Protein AF-A0A091B600-F1 (afdb_monomer_lite)

Structure (mmCIF, N/CA/C/O backbone):
data_AF-A0A091B600-F1
#
_entry.id   AF-A0A091B600-F1
#
loop_
_atom_site.group_PDB
_atom_site.id
_atom_site.type_symbol
_atom_site.label_atom_id
_atom_site.label_alt_id
_atom_site.label_comp_id
_atom_site.label_asym_id
_atom_site.label_entity_id
_atom_site.label_seq_id
_atom_site.pdbx_PDB_ins_code
_atom_site.Cartn_x
_atom_site.Cartn_y
_atom_site.Cartn_z
_atom_site.occupancy
_atom_site.B_iso_or_equiv
_atom_site.auth_seq_id
_atom_site.auth_comp_id
_atom_site.auth_asym_id
_atom_site.auth_atom_id
_atom_site.pdbx_PDB_model_num
ATOM 1 N N . MET A 1 1 ? -2.662 -19.009 -16.452 1.00 58.09 1 MET A N 1
ATOM 2 C CA . MET A 1 1 ? -3.587 -17.877 -16.219 1.00 58.09 1 MET A CA 1
ATOM 3 C C . MET A 1 1 ? -3.128 -16.721 -17.098 1.00 58.09 1 MET A C 1
ATOM 5 O O . MET A 1 1 ? -1.923 -16.513 -17.157 1.00 58.09 1 MET A O 1
ATOM 9 N N . SER A 1 2 ? -4.006 -16.039 -17.843 1.00 77.50 2 SER A N 1
ATOM 10 C CA . SER A 1 2 ? -3.562 -14.931 -18.709 1.00 77.50 2 SER A CA 1
ATOM 11 C C . SER A 1 2 ? -3.055 -13.753 -17.865 1.00 77.50 2 SER A C 1
ATOM 13 O O . SER A 1 2 ? -3.557 -13.512 -16.766 1.00 77.50 2 SER A O 1
ATOM 15 N N . MET A 1 3 ? -2.066 -13.014 -18.375 1.00 70.69 3 MET A N 1
ATOM 16 C CA . MET A 1 3 ? -1.465 -11.854 -17.695 1.00 70.69 3 MET A CA 1
ATOM 17 C C . MET A 1 3 ? -2.523 -10.800 -17.306 1.00 70.69 3 MET A C 1
ATOM 19 O O . MET A 1 3 ? -2.465 -10.217 -16.226 1.00 70.69 3 MET A O 1
ATOM 23 N N . TRP A 1 4 ? -3.556 -10.649 -18.141 1.00 75.44 4 TRP A N 1
ATOM 24 C CA . TRP A 1 4 ? -4.720 -9.792 -17.902 1.00 75.44 4 TRP A CA 1
ATOM 25 C C . TRP A 1 4 ? -5.590 -10.243 -16.728 1.00 75.44 4 TRP A C 1
ATOM 27 O O . TRP A 1 4 ? -5.968 -9.424 -15.893 1.00 75.44 4 TRP A O 1
ATOM 37 N N . LEU A 1 5 ? -5.879 -11.544 -16.630 1.00 81.19 5 LEU A N 1
ATOM 38 C CA . LEU A 1 5 ? -6.674 -12.092 -15.531 1.00 81.19 5 LEU A CA 1
ATOM 39 C C . LEU A 1 5 ? -5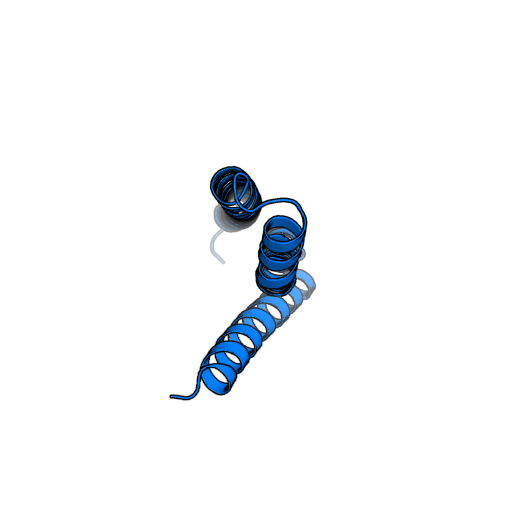.949 -11.916 -14.192 1.00 81.19 5 LEU A C 1
ATOM 41 O O . LEU A 1 5 ? -6.560 -11.542 -13.196 1.00 81.19 5 LEU A O 1
ATOM 45 N N . MET A 1 6 ? -4.634 -12.132 -14.177 1.00 81.19 6 MET A N 1
ATOM 46 C CA . MET A 1 6 ? -3.824 -11.964 -12.973 1.00 81.19 6 MET A CA 1
ATOM 47 C C . MET A 1 6 ? -3.779 -10.496 -12.518 1.00 81.19 6 MET A C 1
ATOM 49 O O . MET A 1 6 ? -3.996 -10.220 -11.341 1.00 81.19 6 MET A O 1
ATOM 53 N N . GLY A 1 7 ? -3.606 -9.548 -13.448 1.00 78.62 7 GLY A N 1
ATOM 54 C CA . GLY A 1 7 ? -3.664 -8.111 -13.153 1.00 78.62 7 GLY A CA 1
ATOM 55 C C . GLY A 1 7 ? -5.025 -7.645 -12.621 1.00 78.62 7 GLY A C 1
ATOM 56 O O . GLY A 1 7 ? -5.077 -6.897 -11.644 1.00 78.62 7 GLY A O 1
ATOM 57 N N . PHE A 1 8 ? -6.125 -8.131 -13.208 1.00 83.50 8 PHE A N 1
ATOM 58 C CA . PHE A 1 8 ? -7.481 -7.832 -12.738 1.00 83.50 8 PHE A CA 1
ATOM 59 C C . PHE A 1 8 ? -7.734 -8.355 -11.320 1.00 83.50 8 PHE A C 1
ATOM 61 O O . PHE A 1 8 ? -8.294 -7.637 -10.497 1.00 83.50 8 PHE A O 1
ATOM 68 N N . LEU A 1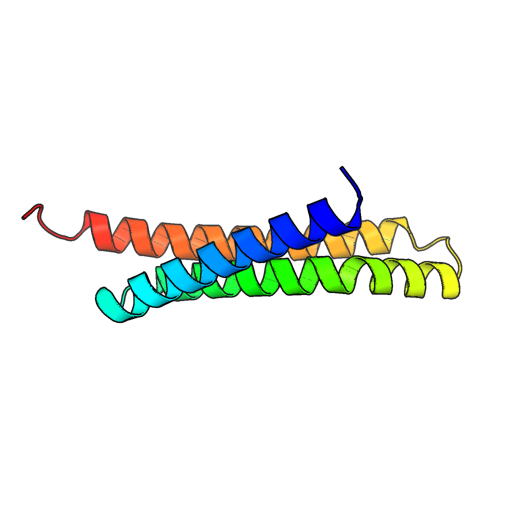 9 ? -7.293 -9.578 -11.010 1.00 87.62 9 LEU A N 1
ATOM 69 C CA . LEU A 1 9 ? -7.460 -10.153 -9.674 1.00 87.62 9 LEU A CA 1
ATOM 70 C C . LEU A 1 9 ? -6.687 -9.366 -8.614 1.00 87.62 9 LEU A C 1
ATOM 72 O O . LEU A 1 9 ? -7.245 -9.084 -7.557 1.00 87.62 9 LEU A O 1
ATOM 76 N N . TYR A 1 10 ? -5.449 -8.951 -8.903 1.00 84.31 10 TYR A N 1
ATOM 77 C CA . TYR A 1 10 ? -4.703 -8.079 -7.994 1.00 84.31 10 TYR A CA 1
ATOM 78 C C . TYR A 1 10 ? -5.432 -6.756 -7.752 1.00 84.31 10 TYR A C 1
ATOM 80 O O . TYR A 1 10 ? -5.586 -6.347 -6.607 1.00 84.31 10 TYR A O 1
ATOM 88 N N . PHE A 1 11 ? -5.945 -6.125 -8.811 1.00 87.38 11 PHE A N 1
ATOM 89 C CA . PHE A 1 11 ? -6.740 -4.906 -8.681 1.00 87.38 11 PHE A CA 1
ATOM 90 C C . PHE A 1 11 ? -8.009 -5.121 -7.844 1.00 87.38 11 PHE A C 1
ATOM 92 O O . PHE A 1 11 ? -8.297 -4.319 -6.962 1.00 87.38 11 PHE A O 1
ATOM 99 N N . ALA A 1 12 ? -8.757 -6.199 -8.092 1.00 90.44 12 ALA A N 1
ATOM 100 C CA . ALA A 1 12 ? -9.992 -6.493 -7.373 1.00 90.44 12 ALA A CA 1
ATOM 101 C C . ALA A 1 12 ? -9.742 -6.742 -5.877 1.00 90.44 12 ALA A C 1
ATOM 103 O O . ALA A 1 12 ? -10.498 -6.248 -5.041 1.00 90.44 12 ALA A O 1
ATOM 104 N N . VAL A 1 13 ? -8.669 -7.463 -5.537 1.00 91.50 13 VAL A N 1
ATOM 105 C CA . VAL A 1 13 ? -8.262 -7.704 -4.145 1.00 91.50 13 VAL A CA 1
ATOM 106 C C . VAL A 1 13 ? -7.812 -6.408 -3.474 1.00 91.50 13 VAL A C 1
ATOM 108 O O . VAL A 1 13 ? -8.277 -6.107 -2.374 1.00 91.50 13 VAL A O 1
ATOM 111 N N . ASP A 1 14 ? -6.969 -5.614 -4.140 1.00 89.69 14 ASP A N 1
ATOM 112 C CA . ASP A 1 14 ? -6.495 -4.336 -3.604 1.00 89.69 14 ASP A CA 1
ATOM 113 C C . ASP A 1 14 ? -7.677 -3.370 -3.386 1.00 89.69 14 ASP A C 1
ATOM 115 O O . ASP A 1 14 ? -7.788 -2.737 -2.336 1.00 89.69 14 ASP A O 1
ATOM 119 N N . LEU A 1 15 ? -8.626 -3.315 -4.327 1.00 92.44 15 LEU A N 1
ATOM 120 C CA . LEU A 1 15 ? -9.833 -2.498 -4.213 1.00 92.44 15 LEU A CA 1
ATOM 121 C C . LEU A 1 15 ? -10.749 -2.974 -3.078 1.00 92.44 15 LEU A C 1
ATOM 123 O O . LEU A 1 15 ? -11.250 -2.153 -2.311 1.00 92.44 15 LEU A O 1
ATOM 127 N N . ALA A 1 16 ? -10.952 -4.286 -2.936 1.00 94.19 16 ALA A N 1
ATOM 128 C CA . ALA A 1 16 ? -11.734 -4.844 -1.836 1.00 94.19 16 ALA A CA 1
ATOM 129 C C . ALA A 1 16 ? -11.109 -4.504 -0.473 1.00 94.19 16 ALA A C 1
ATOM 131 O O . ALA A 1 16 ? -11.829 -4.121 0.452 1.00 94.19 16 ALA A O 1
ATOM 132 N N . ALA A 1 17 ? -9.778 -4.570 -0.359 1.00 93.38 17 ALA A N 1
ATOM 133 C CA . ALA A 1 17 ? -9.058 -4.165 0.845 1.00 93.38 17 ALA A CA 1
ATOM 134 C C . ALA A 1 17 ? -9.251 -2.670 1.148 1.00 93.38 17 ALA A C 1
ATOM 136 O O . ALA A 1 17 ? -9.571 -2.316 2.282 1.00 93.38 17 ALA A O 1
ATOM 137 N N . VAL A 1 18 ? -9.142 -1.796 0.140 1.00 94.56 18 VAL A N 1
ATOM 138 C CA . VAL A 1 18 ? -9.396 -0.350 0.285 1.00 94.56 18 VAL A CA 1
ATOM 139 C C . VAL A 1 18 ? -10.817 -0.082 0.776 1.00 94.56 18 VAL A C 1
ATOM 141 O O . VAL A 1 18 ? -11.000 0.683 1.722 1.00 94.56 18 VAL A O 1
ATOM 144 N N . LEU A 1 19 ? -11.824 -0.722 0.175 1.00 95.88 19 LEU A N 1
ATOM 145 C CA . LEU A 1 19 ? -13.226 -0.557 0.569 1.00 95.88 19 LEU A CA 1
ATOM 146 C C . LEU A 1 19 ? -13.472 -1.035 2.004 1.00 95.88 19 LEU A C 1
ATOM 148 O O . LEU A 1 19 ? -14.157 -0.354 2.769 1.00 95.88 19 LEU A O 1
ATOM 152 N N . LEU A 1 20 ? -12.876 -2.163 2.395 1.00 96.44 20 LEU A N 1
ATOM 153 C CA . LEU A 1 20 ? -12.970 -2.679 3.759 1.00 96.44 20 LEU A CA 1
ATOM 154 C C . LEU A 1 20 ? -12.319 -1.725 4.768 1.00 96.44 20 LEU A C 1
ATOM 156 O O . LEU A 1 20 ? -12.916 -1.418 5.798 1.00 96.44 20 LEU A O 1
ATOM 160 N N . LEU A 1 21 ? -11.124 -1.212 4.468 1.00 95.00 21 LEU A N 1
ATOM 161 C CA . LEU A 1 21 ? -10.426 -0.241 5.313 1.00 95.00 21 LEU A CA 1
ATOM 162 C C . LEU A 1 21 ? -11.212 1.070 5.427 1.00 95.00 21 LEU A C 1
ATOM 164 O O . LEU A 1 21 ? -11.346 1.610 6.525 1.00 95.00 21 LEU A O 1
ATOM 168 N N . ALA A 1 22 ? -11.798 1.550 4.329 1.00 93.81 22 ALA A N 1
ATOM 169 C CA . ALA A 1 22 ? -12.659 2.727 4.330 1.00 93.81 22 ALA A CA 1
ATOM 170 C C . ALA A 1 22 ? -13.920 2.511 5.185 1.00 93.81 22 ALA A C 1
ATOM 172 O O . ALA A 1 22 ? -14.281 3.384 5.975 1.00 93.81 22 ALA A O 1
ATOM 173 N N . ALA A 1 23 ? -14.553 1.337 5.101 1.00 95.19 23 ALA A N 1
ATOM 174 C CA . ALA A 1 23 ? -15.693 0.982 5.944 1.00 95.19 23 ALA A CA 1
ATOM 175 C C . ALA A 1 23 ? -15.302 0.905 7.433 1.00 95.19 23 ALA A C 1
ATOM 177 O O . ALA A 1 23 ? -15.990 1.458 8.297 1.00 95.19 23 ALA A O 1
ATOM 178 N N . CYS A 1 24 ? -14.158 0.288 7.744 1.00 94.75 24 CYS A N 1
ATOM 179 C CA . CYS A 1 24 ? -13.597 0.260 9.095 1.00 94.75 24 CYS A CA 1
ATOM 180 C C . CYS A 1 24 ? -13.325 1.673 9.620 1.00 94.75 24 CYS A C 1
ATOM 182 O O . CYS A 1 24 ? -13.661 1.976 10.769 1.00 94.75 24 CYS A O 1
ATOM 184 N N . TRP A 1 25 ? -12.778 2.560 8.787 1.00 96.00 25 TRP A N 1
ATOM 185 C CA . TRP A 1 25 ? -12.560 3.960 9.137 1.00 96.00 25 TRP A CA 1
ATOM 186 C C . TRP A 1 25 ? -13.874 4.694 9.419 1.00 96.00 25 TRP A C 1
ATOM 188 O O . TRP A 1 25 ? -13.986 5.362 10.445 1.00 96.00 25 TRP A O 1
ATOM 198 N N . GLN A 1 26 ? -14.897 4.529 8.575 1.00 95.00 26 GLN A N 1
ATOM 199 C CA . GLN A 1 26 ? -16.211 5.147 8.790 1.00 95.00 26 GLN A CA 1
ATOM 200 C C . GLN A 1 26 ? -16.837 4.731 10.128 1.00 95.00 26 GLN A C 1
ATOM 202 O O . GLN A 1 26 ? -17.403 5.577 10.824 1.00 95.00 26 GLN A O 1
ATOM 207 N N . ARG A 1 27 ? -16.695 3.455 10.514 1.00 93.88 27 ARG A N 1
ATOM 208 C CA . ARG A 1 27 ? -17.255 2.918 11.764 1.00 93.88 27 ARG A CA 1
ATOM 209 C C . ARG A 1 27 ? -16.442 3.286 13.006 1.00 93.88 27 ARG A C 1
ATOM 211 O O . ARG A 1 27 ? -17.021 3.585 14.044 1.00 93.88 27 ARG A O 1
ATOM 218 N N . THR A 1 28 ? -15.114 3.210 12.933 1.00 91.75 28 THR A N 1
ATOM 219 C CA . THR A 1 28 ? -14.233 3.338 14.113 1.00 91.75 28 THR A CA 1
ATOM 220 C C . THR A 1 28 ? -13.623 4.726 14.285 1.00 91.75 28 THR A C 1
ATOM 222 O O . THR A 1 28 ? -13.149 5.038 15.379 1.00 91.75 28 THR A O 1
ATOM 225 N N . ARG A 1 29 ? -13.609 5.530 13.210 1.00 92.50 29 ARG A N 1
ATOM 226 C CA . ARG A 1 29 ? -12.940 6.835 13.083 1.00 92.50 29 ARG A CA 1
ATOM 227 C C . ARG A 1 29 ? -11.441 6.819 13.419 1.00 92.50 29 ARG A C 1
ATOM 229 O O . ARG A 1 29 ? -10.868 7.867 13.689 1.00 92.50 29 ARG A O 1
ATOM 236 N N . ILE A 1 30 ? -10.789 5.653 13.366 1.00 92.62 30 ILE A N 1
ATOM 237 C CA . ILE A 1 30 ? -9.339 5.520 13.579 1.00 92.62 30 ILE A CA 1
ATOM 238 C C . ILE A 1 30 ? -8.602 5.923 12.299 1.00 92.62 30 ILE A C 1
ATOM 240 O O . ILE A 1 30 ? -8.690 5.217 11.294 1.00 92.62 30 ILE A O 1
ATOM 244 N N . THR A 1 31 ? -7.875 7.041 12.335 1.00 94.19 31 THR A N 1
ATOM 245 C CA . THR A 1 31 ? -7.181 7.632 11.176 1.00 94.19 31 THR A CA 1
ATOM 246 C C . THR A 1 31 ? -6.255 6.648 10.466 1.00 94.19 31 THR A C 1
ATOM 248 O O . THR A 1 31 ? -6.196 6.655 9.237 1.00 94.19 31 THR A O 1
ATOM 251 N N . GLY A 1 32 ? -5.605 5.741 11.198 1.00 92.25 32 GLY A N 1
ATOM 252 C CA . GLY A 1 32 ? -4.758 4.705 10.621 1.00 92.25 32 GLY A CA 1
ATOM 253 C C . GLY A 1 32 ? -5.442 3.857 9.543 1.00 92.25 32 GLY A C 1
ATOM 254 O O . GLY A 1 32 ? -4.808 3.555 8.538 1.00 92.25 32 GLY A O 1
ATOM 255 N N . PHE A 1 33 ? -6.747 3.564 9.647 1.00 95.06 33 PHE A N 1
ATOM 256 C CA . PHE A 1 33 ? -7.466 2.854 8.576 1.00 95.06 33 PHE A CA 1
ATOM 257 C C . PHE A 1 33 ? -7.534 3.661 7.274 1.00 95.06 33 PHE A C 1
ATOM 259 O O . PHE A 1 33 ? -7.368 3.091 6.198 1.00 95.06 33 PHE A O 1
ATOM 266 N N . ALA A 1 34 ? -7.725 4.981 7.355 1.00 94.00 34 ALA A N 1
ATOM 267 C CA . ALA A 1 34 ? -7.708 5.853 6.182 1.00 94.00 34 ALA A CA 1
ATOM 268 C C . ALA A 1 34 ? -6.301 5.959 5.571 1.00 94.00 34 ALA A C 1
ATOM 270 O O . ALA A 1 34 ? -6.165 5.953 4.350 1.00 94.00 34 ALA A O 1
ATOM 271 N N . ILE A 1 35 ? -5.256 5.995 6.407 1.00 95.44 35 ILE A N 1
ATOM 272 C CA . ILE A 1 35 ? -3.856 6.018 5.951 1.00 95.44 35 ILE A CA 1
ATOM 273 C C . ILE A 1 35 ? -3.512 4.730 5.197 1.00 95.44 35 ILE A C 1
ATOM 275 O O . ILE A 1 35 ? -2.963 4.794 4.099 1.00 95.44 35 ILE A O 1
ATOM 279 N N . VAL A 1 36 ? -3.869 3.564 5.749 1.00 95.94 36 VAL A N 1
ATOM 280 C CA . VAL A 1 36 ? -3.644 2.277 5.073 1.00 95.94 36 VAL A CA 1
ATOM 281 C C . VAL A 1 36 ? -4.480 2.191 3.790 1.00 95.94 36 VAL A C 1
ATOM 283 O O . VAL A 1 36 ? -3.977 1.756 2.763 1.00 95.94 36 VAL A O 1
ATOM 286 N N . ALA A 1 37 ? -5.732 2.661 3.787 1.00 95.06 37 ALA A N 1
ATOM 287 C CA . ALA A 1 37 ? -6.531 2.697 2.560 1.00 95.06 37 ALA A CA 1
ATOM 288 C C . ALA A 1 37 ? -5.855 3.552 1.470 1.00 95.06 37 ALA A C 1
ATOM 290 O O . ALA A 1 37 ? -5.741 3.125 0.322 1.00 95.06 37 ALA A O 1
ATOM 291 N N . ALA A 1 38 ? -5.351 4.734 1.835 1.00 93.88 38 ALA A N 1
ATOM 292 C CA . ALA A 1 38 ? -4.648 5.622 0.916 1.00 93.88 38 ALA A CA 1
ATOM 293 C C . ALA A 1 38 ? -3.339 5.011 0.387 1.00 93.88 38 ALA A C 1
ATOM 295 O O . ALA A 1 38 ? -3.032 5.178 -0.793 1.00 93.88 38 ALA A O 1
ATOM 296 N N . SER A 1 39 ? -2.587 4.270 1.211 1.00 95.69 39 SER A N 1
ATOM 297 C CA . SER A 1 39 ? -1.359 3.605 0.758 1.00 95.69 39 SER A CA 1
ATOM 298 C C . SER A 1 39 ? -1.646 2.481 -0.242 1.00 95.69 39 SER A C 1
ATOM 300 O O . SER A 1 39 ? -0.932 2.360 -1.236 1.00 95.69 39 SER A O 1
ATOM 302 N N . PHE A 1 40 ? -2.730 1.721 -0.062 1.00 93.50 40 PHE A N 1
ATOM 303 C CA . PHE A 1 40 ? -3.179 0.744 -1.059 1.00 93.50 40 PHE A CA 1
ATOM 304 C C . PHE A 1 40 ? -3.585 1.417 -2.376 1.00 93.50 40 PHE A C 1
ATOM 306 O O . PHE A 1 40 ? -3.159 0.972 -3.441 1.00 93.50 40 PHE A O 1
ATOM 313 N N . VAL A 1 41 ? -4.333 2.527 -2.325 1.00 94.56 41 VAL A N 1
ATOM 314 C CA . VAL A 1 41 ? -4.677 3.308 -3.528 1.00 94.56 41 VAL A CA 1
ATOM 315 C C . VAL A 1 41 ? -3.417 3.804 -4.240 1.00 94.56 41 VAL A C 1
ATOM 317 O O . VAL A 1 41 ? -3.294 3.639 -5.454 1.00 94.56 41 VAL A O 1
ATOM 320 N N . ALA A 1 42 ? -2.448 4.349 -3.501 1.00 93.81 42 ALA A N 1
ATOM 321 C CA . ALA A 1 42 ? -1.167 4.771 -4.060 1.00 93.81 42 ALA A CA 1
ATOM 322 C C . ALA A 1 42 ? -0.401 3.596 -4.692 1.00 93.81 42 ALA A C 1
ATOM 324 O O . ALA A 1 42 ? 0.174 3.755 -5.765 1.00 93.81 42 ALA A O 1
ATOM 325 N N . GLY A 1 43 ? -0.438 2.410 -4.078 1.00 92.06 43 GLY A N 1
ATOM 326 C CA . GLY A 1 43 ? 0.161 1.188 -4.616 1.00 92.06 43 GLY A CA 1
ATOM 327 C C . GLY A 1 43 ? -0.479 0.729 -5.928 1.00 92.06 43 GLY A C 1
ATOM 328 O O . GLY A 1 43 ? 0.241 0.370 -6.861 1.00 92.06 43 GLY A O 1
ATOM 329 N N . ILE A 1 44 ? -1.812 0.794 -6.034 1.00 91.25 44 ILE A N 1
ATOM 330 C CA . ILE A 1 44 ? -2.534 0.528 -7.287 1.00 91.25 44 ILE A CA 1
ATOM 331 C C . ILE A 1 44 ? -2.069 1.517 -8.358 1.00 91.25 44 ILE A C 1
ATOM 333 O O . ILE A 1 44 ? -1.636 1.098 -9.429 1.00 91.25 44 ILE A O 1
ATOM 337 N N . LEU A 1 45 ? -2.109 2.819 -8.066 1.00 91.44 45 LEU A N 1
ATOM 338 C CA . LEU A 1 45 ? -1.713 3.854 -9.022 1.00 91.44 45 LEU A CA 1
ATOM 339 C C . LEU A 1 45 ? -0.256 3.684 -9.466 1.00 91.44 45 LEU A C 1
ATOM 341 O O . LEU A 1 45 ? 0.012 3.709 -10.663 1.00 91.44 45 LEU A O 1
ATOM 345 N N . ALA A 1 46 ? 0.664 3.425 -8.533 1.00 90.75 46 ALA A N 1
ATOM 346 C CA . ALA A 1 46 ? 2.068 3.159 -8.834 1.00 90.75 46 ALA A CA 1
ATOM 347 C C . ALA A 1 46 ? 2.229 1.950 -9.767 1.00 90.75 46 ALA A C 1
ATOM 349 O O . ALA A 1 46 ? 2.949 2.016 -10.759 1.00 90.75 46 ALA A O 1
ATOM 350 N N . ARG A 1 47 ? 1.511 0.849 -9.520 1.00 88.25 47 ARG A N 1
ATOM 351 C CA . ARG A 1 47 ? 1.573 -0.344 -10.379 1.00 88.25 47 ARG A CA 1
ATOM 352 C C . ARG A 1 47 ? 1.093 -0.068 -11.799 1.00 88.25 47 ARG A C 1
ATOM 354 O O . ARG A 1 47 ? 1.662 -0.604 -12.746 1.00 88.25 47 ARG A O 1
ATOM 361 N N . TRP A 1 48 ? 0.083 0.783 -11.944 1.00 87.19 48 TRP A N 1
ATOM 362 C CA . TRP A 1 48 ? -0.423 1.206 -13.246 1.00 87.19 48 TRP A CA 1
ATOM 363 C C . TRP A 1 48 ? 0.504 2.194 -13.960 1.00 87.19 48 TRP A C 1
ATOM 365 O O . TRP A 1 48 ? 0.539 2.178 -15.188 1.00 87.19 48 TRP A O 1
ATOM 375 N N . THR A 1 49 ? 1.269 3.022 -13.241 1.00 87.56 49 THR A N 1
ATOM 376 C CA . THR A 1 49 ? 2.209 3.984 -13.845 1.00 87.56 49 THR A CA 1
ATOM 377 C C . THR A 1 49 ? 3.555 3.365 -14.222 1.00 87.56 49 THR A C 1
ATOM 379 O O . THR A 1 49 ? 4.186 3.833 -15.166 1.00 87.56 49 THR A O 1
ATOM 382 N N . VAL A 1 50 ? 3.977 2.280 -13.564 1.00 89.25 50 VAL A N 1
ATOM 383 C CA . VAL A 1 50 ? 5.267 1.603 -13.804 1.00 89.25 50 VAL A CA 1
ATOM 384 C C . VAL A 1 50 ? 5.555 1.293 -15.286 1.00 89.25 50 VAL A C 1
ATOM 386 O O . VAL A 1 50 ? 6.635 1.663 -15.748 1.00 89.25 50 VAL A O 1
ATOM 389 N N . PRO A 1 51 ? 4.644 0.688 -16.079 1.00 87.62 51 PRO A N 1
ATOM 390 C CA . PRO A 1 51 ? 4.911 0.416 -17.495 1.00 87.62 51 PRO A CA 1
ATOM 391 C C . PRO A 1 51 ? 5.170 1.686 -18.314 1.00 87.62 51 PRO A C 1
ATOM 393 O O . PRO A 1 51 ? 5.970 1.668 -19.246 1.00 87.62 51 PRO A O 1
ATOM 396 N N . TRP A 1 52 ? 4.517 2.795 -17.959 1.00 88.19 52 TRP A N 1
ATOM 397 C CA . TRP A 1 52 ? 4.708 4.086 -18.620 1.00 88.19 52 TRP A CA 1
ATOM 398 C C . TRP A 1 52 ? 6.060 4.700 -18.277 1.00 88.19 52 TRP A C 1
ATOM 400 O O . TRP A 1 52 ? 6.698 5.264 -19.159 1.00 88.19 52 TRP A O 1
ATOM 410 N N . VAL A 1 53 ? 6.517 4.547 -17.030 1.00 86.62 53 VAL A N 1
ATOM 411 C CA . VAL A 1 53 ? 7.848 4.994 -16.593 1.00 86.62 53 VAL A CA 1
ATOM 412 C C . VAL A 1 53 ? 8.937 4.258 -17.369 1.00 86.62 53 VAL A C 1
ATOM 414 O O . VAL A 1 53 ? 9.807 4.903 -17.946 1.00 86.62 53 VAL A O 1
ATOM 417 N N . TYR A 1 54 ? 8.857 2.927 -17.454 1.00 87.00 54 TYR A N 1
ATOM 418 C CA . TYR A 1 54 ? 9.828 2.144 -18.224 1.00 87.00 54 TYR A CA 1
ATOM 419 C C . TYR A 1 54 ? 9.780 2.476 -19.717 1.00 87.00 54 TYR A C 1
ATOM 421 O O . TYR A 1 54 ? 10.821 2.708 -20.319 1.00 87.00 54 TYR A O 1
ATOM 429 N N . ARG A 1 55 ? 8.583 2.627 -20.299 1.00 87.00 55 ARG A N 1
ATOM 430 C CA . ARG A 1 55 ? 8.442 3.030 -21.704 1.00 87.00 55 ARG A CA 1
ATOM 431 C C . ARG A 1 55 ? 9.018 4.420 -21.985 1.00 87.00 55 ARG A C 1
ATOM 433 O O . ARG A 1 55 ? 9.587 4.631 -23.048 1.00 87.00 55 ARG A O 1
ATOM 440 N N . ALA A 1 56 ? 8.845 5.373 -21.072 1.00 86.50 56 ALA A N 1
ATOM 441 C CA . ALA A 1 56 ? 9.404 6.714 -21.221 1.00 86.50 56 ALA A CA 1
ATOM 442 C C . ALA A 1 56 ? 10.938 6.696 -21.174 1.00 86.50 56 ALA A C 1
ATOM 444 O O . ALA A 1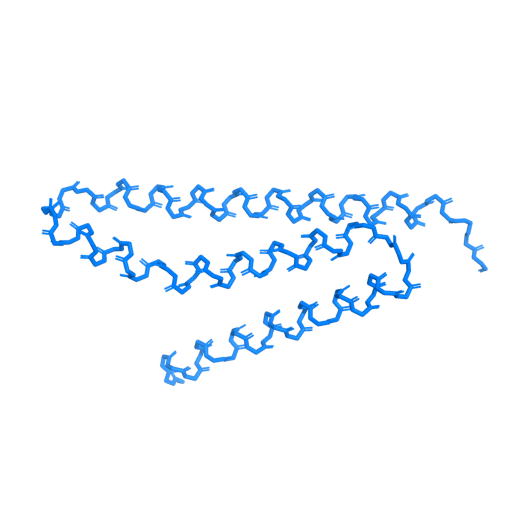 56 ? 11.575 7.423 -21.928 1.00 86.50 56 ALA A O 1
ATOM 445 N N . VAL A 1 57 ? 11.515 5.841 -20.327 1.00 86.75 57 VAL A N 1
ATOM 446 C CA . VAL A 1 57 ? 12.966 5.650 -20.220 1.00 86.75 57 VAL A CA 1
ATOM 447 C C . VAL A 1 57 ? 13.538 4.961 -21.456 1.00 86.75 57 VAL A C 1
ATOM 449 O O . VAL A 1 57 ? 14.534 5.433 -21.992 1.00 86.75 57 VAL A O 1
ATOM 452 N N . ASP A 1 58 ? 12.873 3.927 -21.971 1.00 85.69 58 ASP A N 1
ATOM 453 C CA . ASP A 1 58 ? 13.289 3.252 -23.208 1.00 85.69 58 ASP A CA 1
ATOM 454 C C . ASP A 1 58 ? 13.308 4.207 -24.416 1.00 85.69 58 ASP A C 1
ATOM 456 O O . ASP A 1 58 ? 14.132 4.061 -25.317 1.00 85.69 58 ASP A O 1
ATOM 460 N N . LEU A 1 59 ? 12.416 5.204 -24.436 1.00 85.31 59 LEU A N 1
ATOM 461 C CA . LEU A 1 59 ? 12.354 6.235 -25.479 1.00 85.31 59 LEU A CA 1
ATOM 462 C C . LEU A 1 59 ? 13.424 7.333 -25.335 1.00 85.31 59 LEU A C 1
ATOM 464 O O . LEU A 1 59 ? 13.634 8.080 -26.288 1.00 85.31 59 LEU A O 1
ATOM 468 N N . ALA A 1 60 ? 14.065 7.460 -24.170 1.00 78.88 60 ALA A N 1
ATOM 469 C CA . ALA A 1 60 ? 14.965 8.561 -23.811 1.00 78.88 60 ALA A CA 1
ATOM 470 C C . ALA A 1 60 ? 16.460 8.169 -23.784 1.00 78.88 60 ALA A C 1
ATOM 472 O O . ALA A 1 60 ? 17.251 8.897 -23.193 1.00 78.88 60 ALA A O 1
ATOM 473 N N . ASP A 1 61 ? 16.825 7.066 -24.450 1.00 71.94 61 ASP A N 1
ATOM 474 C CA . ASP A 1 61 ? 18.078 6.289 -24.353 1.00 71.94 61 ASP A CA 1
ATOM 475 C C . ASP A 1 61 ? 18.145 5.350 -23.131 1.00 71.94 61 ASP A C 1
ATOM 477 O O . ASP A 1 61 ? 18.225 5.760 -21.972 1.00 71.94 61 ASP A O 1
ATOM 481 N N . GLY A 1 62 ? 18.151 4.038 -23.415 1.00 65.56 62 GLY A N 1
ATOM 482 C CA . GLY A 1 62 ? 18.000 2.925 -22.461 1.00 65.56 62 GLY A CA 1
ATOM 483 C C . GLY A 1 62 ? 19.089 2.759 -21.390 1.00 65.56 62 GLY A C 1
ATOM 484 O O . GLY A 1 62 ? 19.021 1.818 -20.598 1.00 65.56 62 GLY A O 1
ATOM 485 N N . ASP A 1 63 ? 20.056 3.676 -21.306 1.00 74.94 63 ASP A N 1
ATOM 486 C CA . ASP A 1 63 ? 21.081 3.701 -20.251 1.00 74.94 63 ASP A CA 1
ATOM 487 C C . ASP A 1 63 ? 20.496 4.103 -18.875 1.00 74.94 63 ASP A C 1
ATOM 489 O O . ASP A 1 63 ? 21.098 3.887 -17.824 1.00 74.94 63 ASP A O 1
ATOM 493 N N . MET A 1 64 ? 19.260 4.624 -18.839 1.00 79.25 64 MET A N 1
ATOM 494 C CA . MET A 1 64 ? 18.582 5.021 -17.593 1.00 79.25 64 MET A CA 1
ATOM 495 C C . MET A 1 64 ? 17.677 3.943 -16.967 1.00 79.25 64 MET A C 1
ATOM 497 O O . MET A 1 64 ? 16.995 4.214 -15.973 1.00 79.25 64 MET A O 1
ATOM 501 N N . ALA A 1 65 ? 17.671 2.705 -17.479 1.00 82.12 65 ALA A N 1
ATOM 502 C CA . ALA A 1 65 ? 16.808 1.630 -16.968 1.00 82.12 65 ALA A CA 1
ATOM 503 C C . ALA A 1 65 ? 17.032 1.331 -15.469 1.00 82.12 65 ALA A C 1
ATOM 505 O O . ALA A 1 65 ? 16.082 1.093 -14.716 1.00 82.12 65 ALA A O 1
ATOM 506 N N . TRP A 1 66 ? 18.286 1.404 -15.007 1.00 86.19 66 TRP A N 1
ATOM 507 C CA . TRP A 1 66 ? 18.627 1.237 -13.592 1.00 86.19 66 TRP A CA 1
ATOM 508 C C . TRP A 1 66 ? 18.029 2.344 -12.710 1.00 86.19 66 TRP A C 1
ATOM 510 O O . TRP A 1 66 ? 17.457 2.050 -11.657 1.00 86.19 66 TRP A O 1
ATOM 520 N N . ALA A 1 67 ? 18.090 3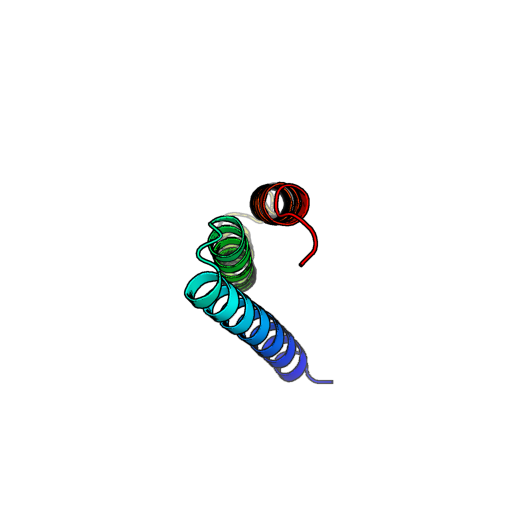.602 -13.159 1.00 86.31 67 ALA A N 1
ATOM 521 C CA . ALA A 1 67 ? 17.517 4.734 -12.436 1.00 86.31 67 ALA A CA 1
ATOM 522 C C . ALA A 1 67 ? 15.987 4.618 -12.343 1.00 86.31 67 ALA A C 1
ATOM 524 O O . ALA A 1 67 ? 15.413 4.831 -11.273 1.00 86.31 67 ALA A O 1
ATOM 525 N N . ALA A 1 68 ? 15.331 4.191 -13.427 1.00 86.94 68 ALA A N 1
ATOM 526 C CA . ALA A 1 68 ? 13.892 3.931 -13.455 1.00 86.94 68 ALA A CA 1
ATOM 527 C C . ALA A 1 68 ? 13.487 2.892 -12.401 1.00 86.94 68 ALA A C 1
ATOM 529 O O . ALA A 1 68 ? 12.550 3.103 -11.627 1.00 86.94 68 ALA A O 1
ATOM 530 N N . ASN A 1 69 ? 14.244 1.795 -12.319 1.00 90.44 69 ASN A N 1
ATOM 531 C CA . ASN A 1 69 ? 14.009 0.753 -11.331 1.00 90.44 69 ASN A CA 1
ATOM 532 C C . ASN A 1 69 ? 14.217 1.259 -9.895 1.00 90.44 69 ASN A C 1
ATOM 534 O O . ASN A 1 69 ? 13.380 0.992 -9.033 1.00 90.44 69 ASN A O 1
ATOM 538 N N . MET A 1 70 ? 15.270 2.043 -9.630 1.00 91.06 70 MET A N 1
ATOM 539 C CA . MET A 1 70 ? 15.476 2.650 -8.308 1.00 91.06 70 MET A CA 1
ATOM 540 C C . MET A 1 70 ? 14.334 3.590 -7.910 1.00 91.06 70 MET A C 1
ATOM 542 O O . MET A 1 70 ? 13.892 3.553 -6.759 1.00 91.06 70 MET A O 1
ATOM 546 N N . ILE A 1 71 ? 13.828 4.402 -8.842 1.00 90.06 71 ILE A N 1
ATOM 547 C CA . ILE A 1 71 ? 12.689 5.298 -8.598 1.00 90.06 71 ILE A CA 1
ATOM 548 C C . ILE A 1 71 ? 11.450 4.474 -8.246 1.00 90.06 71 ILE A C 1
ATOM 550 O O . ILE A 1 71 ? 10.820 4.722 -7.220 1.00 90.06 71 ILE A O 1
ATOM 554 N N . VAL A 1 72 ? 11.132 3.453 -9.049 1.00 92.75 72 VAL A N 1
ATOM 555 C CA . VAL A 1 72 ? 9.985 2.567 -8.813 1.00 92.75 72 VAL A CA 1
ATOM 556 C C . VAL A 1 72 ? 10.082 1.895 -7.441 1.00 92.75 72 VAL A C 1
ATOM 558 O O . VAL A 1 72 ? 9.126 1.942 -6.666 1.00 92.75 72 VAL A O 1
ATOM 561 N N . 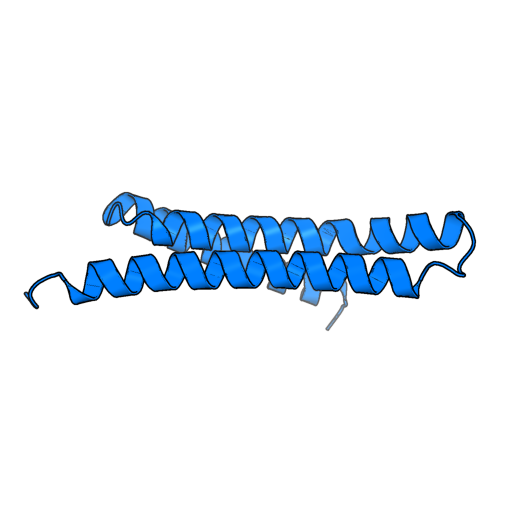GLN A 1 73 ? 11.235 1.312 -7.100 1.00 93.31 73 GLN A N 1
ATOM 562 C CA . GLN A 1 73 ? 11.434 0.671 -5.797 1.00 93.31 73 GLN A CA 1
ATOM 563 C C . GLN A 1 73 ? 11.335 1.665 -4.636 1.00 93.31 73 GLN A C 1
ATOM 565 O O . GLN A 1 73 ? 10.707 1.354 -3.624 1.00 93.31 73 GLN A O 1
ATOM 570 N N . SER A 1 74 ? 11.881 2.872 -4.790 1.00 94.31 74 SER A N 1
ATOM 571 C CA . SER A 1 74 ? 11.791 3.924 -3.771 1.00 94.31 74 SER A CA 1
ATOM 572 C C . SER A 1 74 ? 10.346 4.367 -3.538 1.00 94.31 74 SER A C 1
ATOM 574 O O . SER A 1 74 ? 9.933 4.534 -2.393 1.00 94.31 74 SER A O 1
ATOM 576 N N . VAL A 1 75 ? 9.543 4.489 -4.601 1.00 94.81 75 VAL A N 1
ATOM 577 C CA . VAL A 1 75 ? 8.109 4.799 -4.494 1.00 94.81 75 VAL A CA 1
ATOM 578 C C . VAL A 1 75 ? 7.382 3.718 -3.694 1.00 94.81 75 VAL A C 1
ATOM 580 O O . VAL A 1 75 ? 6.665 4.037 -2.745 1.00 94.81 75 VAL A O 1
ATOM 583 N N . TYR A 1 76 ? 7.602 2.439 -4.010 1.00 94.25 76 TYR A N 1
ATOM 584 C CA . TYR A 1 76 ? 6.991 1.343 -3.252 1.00 94.25 76 TYR A CA 1
ATOM 585 C C . TYR A 1 76 ? 7.465 1.287 -1.798 1.00 94.25 76 TYR A C 1
ATOM 587 O O . TYR A 1 76 ? 6.655 1.018 -0.911 1.00 94.25 76 TYR A O 1
ATOM 595 N N . LEU A 1 77 ? 8.739 1.585 -1.535 1.00 97.19 77 LEU A N 1
ATOM 596 C CA . LEU A 1 77 ? 9.271 1.671 -0.178 1.00 97.19 77 LEU A CA 1
ATOM 597 C C . LEU A 1 77 ? 8.565 2.768 0.628 1.00 97.19 77 LEU A C 1
ATOM 599 O O . LEU A 1 77 ? 8.132 2.519 1.752 1.00 97.19 77 LEU A O 1
ATOM 603 N N . VAL A 1 78 ? 8.390 3.959 0.051 1.00 96.94 78 VAL A N 1
ATOM 604 C CA . VAL A 1 78 ? 7.669 5.067 0.699 1.00 96.94 78 VAL A CA 1
ATOM 605 C C . VAL A 1 78 ? 6.218 4.681 0.988 1.00 96.94 78 VAL A C 1
ATOM 607 O O . VAL A 1 78 ? 5.743 4.877 2.107 1.00 96.94 78 VAL A O 1
ATOM 610 N N . ILE A 1 79 ? 5.527 4.070 0.022 1.00 96.19 79 ILE A N 1
ATOM 611 C CA . ILE A 1 79 ? 4.153 3.576 0.202 1.00 96.19 79 ILE A CA 1
ATOM 612 C C . ILE A 1 79 ? 4.086 2.559 1.352 1.00 96.19 79 ILE A C 1
ATOM 614 O O . ILE A 1 79 ? 3.187 2.637 2.193 1.00 96.19 79 ILE A O 1
ATOM 618 N N . ALA A 1 80 ? 5.051 1.638 1.427 1.00 95.19 80 ALA A N 1
AT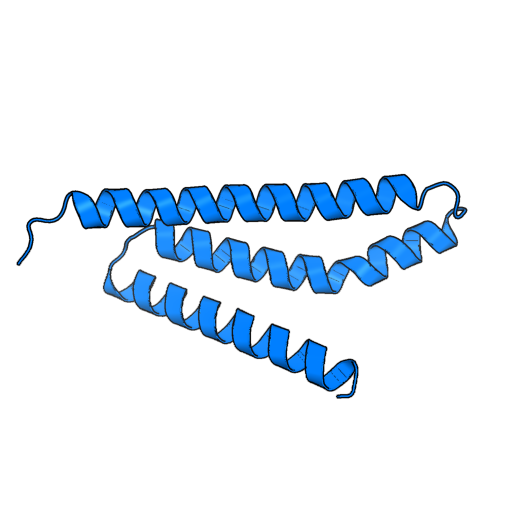OM 619 C CA . ALA A 1 80 ? 5.126 0.642 2.490 1.00 95.19 80 ALA A CA 1
ATOM 620 C C . ALA A 1 80 ? 5.347 1.282 3.869 1.00 95.19 80 ALA A C 1
ATOM 622 O O . ALA A 1 80 ? 4.657 0.928 4.824 1.00 95.19 80 ALA A O 1
ATOM 623 N N . VAL A 1 81 ? 6.243 2.267 3.980 1.00 97.56 81 VAL A N 1
ATOM 624 C CA . VAL A 1 81 ? 6.479 3.006 5.233 1.00 97.56 81 VAL A CA 1
ATOM 625 C C . VAL A 1 81 ? 5.212 3.732 5.696 1.00 97.56 81 VAL A C 1
ATOM 627 O O . VAL A 1 81 ? 4.858 3.656 6.874 1.00 97.56 81 VAL A O 1
ATOM 630 N N . ILE A 1 82 ? 4.481 4.376 4.779 1.00 96.50 82 ILE A N 1
ATOM 631 C CA . ILE A 1 82 ? 3.198 5.029 5.087 1.00 96.50 82 ILE A CA 1
ATOM 632 C C . ILE A 1 82 ? 2.171 4.001 5.584 1.00 96.50 82 ILE A C 1
ATOM 634 O O . ILE A 1 82 ? 1.478 4.249 6.573 1.00 96.50 82 ILE A O 1
ATOM 638 N N . ALA A 1 83 ? 2.094 2.828 4.947 1.00 95.19 83 ALA A N 1
ATOM 639 C CA . ALA A 1 83 ? 1.209 1.752 5.384 1.00 95.19 83 ALA A CA 1
ATOM 640 C C . ALA A 1 83 ? 1.548 1.278 6.809 1.00 95.19 83 ALA A C 1
ATOM 642 O O . ALA A 1 83 ? 0.654 1.153 7.644 1.00 95.19 83 ALA A O 1
ATOM 643 N N . VAL A 1 84 ? 2.835 1.074 7.113 1.00 97.44 84 VAL A N 1
ATOM 644 C CA . VAL A 1 84 ? 3.309 0.692 8.455 1.00 97.44 84 VAL A CA 1
ATOM 645 C C . VAL A 1 84 ? 2.938 1.749 9.494 1.00 97.44 84 VAL A C 1
ATOM 647 O O . VAL A 1 84 ? 2.459 1.397 10.570 1.00 97.44 84 VAL A O 1
ATOM 650 N N . ALA A 1 85 ? 3.083 3.037 9.172 1.00 95.56 85 ALA A N 1
ATOM 651 C CA . ALA A 1 85 ? 2.657 4.120 10.056 1.00 95.56 85 ALA A CA 1
ATOM 652 C C . ALA A 1 85 ? 1.139 4.083 10.325 1.00 95.56 85 ALA A C 1
ATOM 654 O O . ALA A 1 85 ? 0.711 4.241 11.469 1.00 95.56 85 ALA A O 1
ATOM 655 N N . GLY A 1 86 ? 0.326 3.803 9.301 1.00 95.25 86 GLY A N 1
ATOM 656 C CA . GLY A 1 86 ? -1.120 3.616 9.452 1.00 95.25 86 GLY A CA 1
ATOM 657 C C . GLY A 1 86 ? -1.479 2.420 10.342 1.00 95.25 86 GLY A C 1
ATOM 658 O O . GLY A 1 86 ? -2.318 2.542 11.236 1.00 95.25 86 GLY A O 1
ATOM 659 N N . PHE A 1 87 ? -0.802 1.281 10.169 1.00 96.19 87 PHE A N 1
ATOM 660 C CA . PHE A 1 87 ? -0.981 0.115 11.041 1.00 96.19 87 PHE A CA 1
ATOM 661 C C . PHE A 1 87 ? -0.548 0.380 12.481 1.00 96.19 87 PHE A C 1
ATOM 663 O O . PHE A 1 87 ? -1.212 -0.073 13.413 1.00 96.19 87 PHE A O 1
ATOM 670 N N . TRP A 1 88 ? 0.534 1.132 12.678 1.00 97.31 88 TRP A N 1
ATOM 671 C CA . TRP A 1 88 ? 0.994 1.527 14.004 1.00 97.31 88 TRP A CA 1
ATOM 672 C C . TRP A 1 88 ? -0.038 2.386 14.741 1.00 97.31 88 TRP A C 1
ATOM 674 O O . TRP A 1 88 ? -0.280 2.165 15.929 1.00 97.31 88 TRP A O 1
ATOM 684 N N . ASP A 1 89 ? -0.690 3.319 14.043 1.00 95.44 89 ASP A N 1
ATOM 685 C CA . ASP A 1 89 ? -1.786 4.112 14.606 1.00 95.44 89 ASP A CA 1
ATOM 686 C C . ASP A 1 89 ? -2.975 3.228 15.015 1.00 95.44 89 ASP A C 1
ATOM 688 O O . ASP A 1 89 ? -3.428 3.293 16.161 1.00 95.44 89 ASP A O 1
ATOM 692 N N . ILE A 1 90 ? -3.411 2.315 14.133 1.00 95.50 90 ILE A N 1
ATOM 693 C CA . ILE A 1 90 ? -4.470 1.338 14.447 1.00 95.50 90 ILE A CA 1
ATOM 694 C C . ILE A 1 90 ? -4.104 0.532 15.697 1.00 95.50 90 ILE A C 1
ATOM 696 O O . ILE A 1 90 ? -4.904 0.435 16.628 1.00 95.50 90 ILE A O 1
ATOM 700 N N . TYR A 1 91 ? -2.887 -0.013 15.745 1.00 95.31 91 TYR A N 1
ATOM 701 C CA . TYR A 1 91 ? -2.398 -0.793 16.879 1.00 95.31 91 TYR A CA 1
ATOM 702 C C . TYR A 1 91 ? -2.425 0.015 18.178 1.00 95.31 91 TYR A C 1
ATOM 704 O O . TYR A 1 91 ? -2.958 -0.454 19.185 1.00 95.31 91 TYR A O 1
ATOM 712 N N . ARG A 1 92 ? -1.889 1.240 18.160 1.00 95.12 92 ARG A N 1
ATOM 713 C CA . ARG A 1 92 ? -1.863 2.119 19.333 1.00 95.12 92 ARG A CA 1
ATOM 714 C C . ARG A 1 92 ? -3.263 2.405 19.863 1.00 95.12 92 ARG A C 1
ATOM 716 O O . ARG A 1 92 ? -3.465 2.331 21.072 1.00 95.12 92 ARG A O 1
ATOM 723 N N . VAL A 1 93 ? -4.208 2.722 18.977 1.00 92.56 93 VAL A N 1
ATOM 724 C CA . VAL A 1 93 ? -5.582 3.066 19.362 1.00 92.56 93 VAL A CA 1
ATOM 725 C C . VAL A 1 93 ? -6.359 1.848 19.855 1.00 92.56 93 VAL A C 1
ATOM 727 O O . VAL A 1 93 ? -7.146 1.968 20.787 1.00 92.56 93 VAL A O 1
ATOM 730 N N . LEU A 1 94 ? -6.161 0.671 19.261 1.00 91.44 94 LEU A N 1
ATOM 731 C CA . LEU A 1 94 ? -6.819 -0.550 19.732 1.00 91.44 94 LEU A CA 1
ATOM 732 C C . LEU A 1 94 ? -6.250 -1.022 21.071 1.00 91.44 94 LEU A C 1
ATOM 734 O O . LEU A 1 94 ? -7.012 -1.435 21.937 1.00 91.44 94 LEU A O 1
ATOM 738 N N . LYS A 1 95 ? -4.933 -0.905 21.274 1.00 93.31 95 LYS A N 1
ATOM 739 C CA . LYS A 1 95 ? -4.273 -1.281 22.531 1.00 93.31 95 LYS A CA 1
ATOM 740 C C . LYS A 1 95 ? -4.692 -0.407 23.713 1.00 93.31 95 LYS A C 1
ATOM 742 O O . LYS A 1 95 ? -4.711 -0.886 24.840 1.00 93.31 95 LYS A O 1
ATOM 747 N N . SER A 1 96 ? -4.979 0.873 23.480 1.00 88.62 96 SER A N 1
ATOM 748 C CA . SER A 1 96 ? -5.387 1.796 24.543 1.00 88.62 96 SER A CA 1
ATOM 749 C C . SER A 1 96 ? -6.866 1.688 24.919 1.00 88.62 96 SER A C 1
ATOM 751 O O . SER A 1 96 ? -7.283 2.303 25.901 1.00 88.62 96 SER A O 1
ATOM 753 N N . ARG A 1 97 ? -7.669 0.929 24.164 1.00 81.19 97 ARG A N 1
ATOM 754 C CA . ARG A 1 97 ? -9.073 0.689 24.503 1.00 81.19 97 ARG A CA 1
ATOM 755 C C . ARG A 1 97 ? -9.151 -0.430 25.546 1.00 81.19 97 ARG A C 1
ATOM 757 O O . ARG A 1 97 ? -8.557 -1.485 25.322 1.00 81.19 97 ARG A O 1
ATOM 764 N N . PRO A 1 98 ? -9.859 -0.230 26.672 1.00 66.94 98 PRO A N 1
ATOM 765 C CA . PRO A 1 98 ? -10.103 -1.316 27.611 1.00 66.94 98 PRO A CA 1
ATOM 766 C C . PRO A 1 98 ? -10.828 -2.449 26.879 1.00 66.94 98 PRO A C 1
ATOM 768 O O . PRO A 1 98 ? -11.734 -2.189 26.082 1.00 66.94 98 PRO A O 1
ATOM 771 N N . ALA A 1 99 ? -10.388 -3.689 27.106 1.00 69.19 99 ALA A N 1
ATOM 772 C CA . ALA A 1 99 ? -11.096 -4.860 26.608 1.00 69.19 99 ALA A CA 1
ATOM 773 C C . ALA A 1 99 ? -12.520 -4.822 27.182 1.00 69.19 99 ALA A C 1
ATOM 775 O O . ALA A 1 99 ? -12.680 -4.739 28.400 1.00 69.19 99 ALA A O 1
ATOM 776 N N . ALA A 1 100 ? -13.507 -4.758 26.286 1.00 57.94 100 ALA A N 1
ATOM 777 C CA . ALA A 1 100 ? -14.925 -4.738 26.630 1.00 57.94 100 ALA A CA 1
ATOM 778 C C . ALA A 1 100 ? -15.374 -6.082 27.212 1.00 57.94 100 ALA A C 1
ATOM 780 O O . ALA A 1 100 ? -14.833 -7.118 26.759 1.00 57.94 100 ALA A O 1
#

Organism: NCBI:txid1384056

Secondary structure (DSSP, 8-state):
--HHHHHHHHHHHHHHHHHHHHHHHHHH--HHHHHHHHHHHHHHHHHHHHHHHHHHHHTT-GGGHHHHHHHHHHHHHHHHHHHHHHHHHHHHHHHTSPP-

Radius of gyration: 17.31 Å; chains: 1; bounding box: 38×26×53 Å

pLDDT: mean 89.09, std 8.37, range [57.94, 97.56]

Foldseek 3Di:
DDPVVVLVVLVVVLVVQLVVLVVVCVVVVQVLSVQLSVLSVLVNVLVVCLVVLQVVCVVVDVPCNVVSVVVSVVSNVVSVVSNVVSVVSVVVVVVPDPDD

Sequence (100 aa):
MSMWLMGFLYFAVDLAAVLLLAACWQRTRITGFAIVAASFVAGILARWTVPWVYRAVDLADGDMAWAANMIVQSVYLVIAVIAVAGFWDIYRVLKSRPAA